Protein AF-A0A1V5N3Y5-F1 (afdb_monomer)

Sequence (173 aa):
MPNHFHLLVYVHTLEHPHQMTQDETNPKPAQSHQQSRTTTYFTDSNNGVVVSRTTTLNKSIGILLTSYTRAINIQENSSGSLFRPHTKAICLTQHQGITPSFFDTQSGTVLYQSLPEKEYPQVCFNYIHNNPLNAGMVNHPSEWPYSSYNEFTAKGGFKLSNIQKAKEFGLEV

Structure (mmCIF, N/CA/C/O backbone):
data_AF-A0A1V5N3Y5-F1
#
_entry.id   AF-A0A1V5N3Y5-F1
#
loop_
_atom_site.group_PDB
_atom_site.id
_atom_site.type_symbol
_atom_site.label_atom_id
_atom_site.label_alt_id
_atom_site.label_comp_id
_atom_site.label_asym_id
_atom_site.label_entity_id
_atom_site.label_seq_id
_atom_site.pdbx_PDB_ins_code
_atom_site.Cartn_x
_atom_site.Cartn_y
_atom_site.Cartn_z
_atom_site.occupancy
_atom_site.B_iso_or_equiv
_atom_site.auth_seq_id
_atom_site.auth_comp_id
_atom_site.auth_asym_id
_atom_site.auth_atom_id
_atom_site.pdbx_PDB_model_num
ATOM 1 N N . MET A 1 1 ? -13.994 -10.334 -6.468 1.00 44.53 1 MET A N 1
ATOM 2 C CA . MET A 1 1 ? -13.097 -10.143 -5.303 1.00 44.53 1 MET A CA 1
ATOM 3 C C . MET A 1 1 ? -13.855 -9.441 -4.182 1.00 44.53 1 MET A C 1
ATOM 5 O O . MET A 1 1 ? -14.733 -8.653 -4.508 1.00 44.53 1 MET A O 1
ATOM 9 N N . PRO A 1 2 ? -13.569 -9.697 -2.890 1.00 53.34 2 PRO A N 1
ATOM 10 C CA . PRO A 1 2 ? -14.074 -8.824 -1.831 1.00 53.34 2 PRO A CA 1
ATOM 11 C C . PRO A 1 2 ? -13.523 -7.400 -2.022 1.00 53.34 2 PRO A C 1
ATOM 13 O O . PRO A 1 2 ? -12.393 -7.245 -2.484 1.00 53.34 2 PRO A O 1
ATOM 16 N N . ASN A 1 3 ? -14.301 -6.374 -1.667 1.00 68.56 3 ASN A N 1
ATOM 17 C CA . ASN A 1 3 ? -13.830 -4.985 -1.646 1.00 68.56 3 ASN A CA 1
ATOM 18 C C . ASN A 1 3 ? -12.625 -4.869 -0.700 1.00 68.56 3 ASN A C 1
ATOM 20 O O . ASN A 1 3 ? -12.742 -5.157 0.490 1.00 68.56 3 ASN A O 1
ATOM 24 N N . HIS A 1 4 ? -11.467 -4.488 -1.232 1.00 73.06 4 HIS A N 1
ATOM 25 C CA . HIS A 1 4 ? -10.252 -4.240 -0.460 1.00 73.06 4 HIS A CA 1
ATOM 26 C C . HIS A 1 4 ? -9.431 -3.136 -1.131 1.00 73.06 4 HIS A C 1
ATOM 28 O O . HIS A 1 4 ? -9.550 -2.912 -2.334 1.00 73.06 4 HIS A O 1
ATOM 34 N N . PHE A 1 5 ? -8.621 -2.435 -0.342 1.00 84.69 5 PHE A N 1
ATOM 35 C CA . PHE A 1 5 ? -7.690 -1.415 -0.816 1.00 84.69 5 PHE A CA 1
ATOM 36 C C . PHE A 1 5 ? -6.252 -1.870 -0.580 1.00 84.69 5 PHE A C 1
ATOM 38 O O . PHE A 1 5 ? -5.989 -2.726 0.267 1.00 84.69 5 PHE A O 1
ATOM 45 N N . HIS A 1 6 ? -5.322 -1.263 -1.308 1.00 88.62 6 HIS A N 1
ATOM 46 C CA . HIS A 1 6 ? -3.895 -1.512 -1.160 1.00 88.62 6 HIS A CA 1
ATOM 47 C C . HIS A 1 6 ? -3.168 -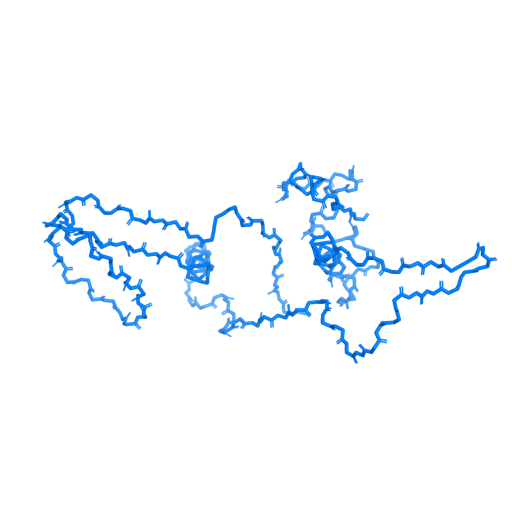0.207 -0.910 1.00 88.62 6 HIS A C 1
ATOM 49 O O . HIS A 1 6 ? -3.496 0.812 -1.510 1.00 88.62 6 HIS A O 1
ATOM 55 N N . LEU A 1 7 ? -2.170 -0.264 -0.036 1.00 90.75 7 LEU A N 1
ATOM 56 C CA . LEU A 1 7 ? -1.303 0.857 0.280 1.00 90.75 7 LEU A CA 1
ATOM 57 C C . LEU A 1 7 ? 0.140 0.374 0.205 1.00 90.75 7 LEU A C 1
ATOM 59 O O . LEU A 1 7 ? 0.471 -0.669 0.769 1.00 90.75 7 LEU A O 1
ATOM 63 N N . LEU A 1 8 ? 0.993 1.158 -0.448 1.00 91.62 8 LEU A N 1
ATOM 64 C CA . LEU A 1 8 ? 2.437 1.046 -0.304 1.00 91.62 8 LEU A CA 1
ATOM 65 C C . LEU A 1 8 ? 2.890 2.151 0.649 1.00 91.62 8 LEU A C 1
ATOM 67 O O . LEU A 1 8 ? 2.716 3.334 0.360 1.00 91.62 8 LEU A O 1
ATOM 71 N N . VAL A 1 9 ? 3.419 1.769 1.811 1.00 90.44 9 VAL A N 1
ATOM 72 C CA . VAL A 1 9 ? 3.757 2.708 2.886 1.00 90.44 9 VAL A CA 1
ATOM 73 C C . VAL A 1 9 ? 5.265 2.747 3.073 1.00 90.44 9 VAL A C 1
ATOM 75 O O . VAL A 1 9 ? 5.887 1.727 3.353 1.00 90.44 9 VAL A O 1
ATOM 78 N N . TYR A 1 10 ? 5.842 3.942 2.965 1.00 87.75 10 TYR A N 1
ATOM 79 C CA . TYR A 1 10 ? 7.213 4.196 3.390 1.00 87.75 10 TYR A CA 1
ATOM 80 C C . TYR A 1 10 ? 7.237 4.484 4.895 1.00 87.75 10 TYR A C 1
ATOM 82 O O . TYR A 1 10 ? 6.557 5.395 5.372 1.00 87.75 10 TYR A O 1
ATOM 90 N N . VAL A 1 11 ? 8.022 3.710 5.643 1.00 83.62 11 VAL A N 1
ATOM 91 C CA . VAL A 1 11 ? 8.183 3.876 7.090 1.00 83.62 11 VAL A CA 1
ATOM 92 C C . VAL A 1 11 ? 9.492 4.614 7.356 1.00 83.62 11 VAL A C 1
ATOM 94 O O . VAL A 1 11 ? 10.567 4.056 7.175 1.00 83.62 11 VAL A O 1
ATOM 97 N N . HIS A 1 12 ? 9.396 5.873 7.786 1.00 79.06 12 HIS A N 1
ATOM 98 C CA . HIS A 1 12 ? 10.567 6.702 8.101 1.00 79.06 12 HIS A CA 1
ATOM 99 C C . HIS A 1 12 ? 11.224 6.312 9.436 1.00 79.06 12 HIS A C 1
ATOM 101 O O . HIS A 1 12 ? 12.443 6.301 9.555 1.00 79.06 12 HIS A O 1
ATOM 107 N N . THR A 1 13 ? 10.416 5.980 10.449 1.00 74.62 13 THR A N 1
ATOM 108 C CA . THR A 1 13 ? 10.878 5.580 11.788 1.00 74.62 13 THR A CA 1
ATOM 109 C C . THR A 1 13 ? 10.108 4.358 12.265 1.00 74.62 13 THR A C 1
ATOM 111 O O . THR A 1 13 ? 8.877 4.360 12.208 1.00 74.62 13 THR A O 1
ATOM 114 N N . LEU A 1 14 ? 10.811 3.348 12.775 1.00 66.88 14 LEU A N 1
ATOM 115 C CA . LEU A 1 14 ? 10.193 2.127 13.307 1.00 66.88 14 LEU A CA 1
ATOM 116 C C . LEU A 1 14 ? 9.631 2.314 14.720 1.00 66.88 14 LEU A C 1
ATOM 118 O O . LEU A 1 14 ? 8.648 1.670 15.080 1.00 66.88 14 LEU A O 1
ATOM 122 N N . GLU A 1 15 ? 10.223 3.223 15.493 1.00 67.44 15 GLU A N 1
ATOM 123 C CA . GLU A 1 15 ? 9.826 3.515 16.864 1.00 67.44 15 GLU A CA 1
ATOM 124 C C . GLU A 1 15 ? 9.707 5.027 17.053 1.00 67.44 15 GLU A C 1
ATOM 126 O O . GLU A 1 15 ? 10.576 5.792 16.636 1.00 67.44 15 GLU A O 1
ATOM 131 N N . HIS A 1 16 ? 8.609 5.457 17.673 1.00 61.19 16 HIS A N 1
ATOM 132 C CA . HIS A 1 16 ? 8.440 6.823 18.154 1.00 61.19 16 HIS A CA 1
ATOM 133 C C . HIS A 1 16 ? 8.406 6.780 19.685 1.00 61.19 16 HIS A C 1
ATOM 135 O O . HIS A 1 16 ? 7.454 6.219 20.243 1.00 61.19 16 HIS A O 1
ATOM 141 N N . PRO A 1 17 ? 9.419 7.329 20.379 1.00 58.78 17 PRO A N 1
ATOM 142 C CA . PRO A 1 17 ? 9.385 7.422 21.828 1.00 58.78 17 PRO A CA 1
ATOM 143 C C . PRO A 1 17 ? 8.309 8.432 22.224 1.00 58.78 17 PRO A C 1
ATOM 145 O O . PRO A 1 17 ? 8.430 9.628 21.964 1.00 58.78 17 PRO A O 1
ATOM 148 N N . HIS A 1 18 ? 7.237 7.960 22.858 1.00 58.22 18 HIS A N 1
ATOM 149 C CA . HIS A 1 18 ? 6.282 8.864 23.479 1.00 58.22 18 HIS A CA 1
ATOM 150 C C . HIS A 1 18 ? 6.851 9.303 24.828 1.00 58.22 18 HIS A C 1
ATOM 152 O O . HIS A 1 18 ? 6.821 8.548 25.800 1.00 58.22 18 HIS A O 1
ATOM 158 N N . GLN A 1 19 ? 7.386 10.522 24.886 1.00 48.81 19 GLN A N 1
ATOM 159 C CA . GLN A 1 19 ? 7.712 11.156 26.159 1.00 48.81 19 GLN A CA 1
ATOM 160 C C . GLN A 1 19 ? 6.403 11.598 26.816 1.00 48.81 19 GLN A C 1
ATOM 162 O O . GLN A 1 19 ? 5.607 12.309 26.200 1.00 48.81 19 GLN A O 1
ATOM 167 N N . MET A 1 20 ? 6.154 11.128 28.036 1.00 49.12 20 MET A N 1
ATOM 168 C CA . MET A 1 20 ? 5.075 11.646 28.871 1.00 49.12 20 MET A CA 1
ATOM 169 C C . MET A 1 20 ? 5.643 12.829 29.656 1.00 49.12 20 MET A C 1
ATOM 171 O O . MET A 1 20 ? 6.599 12.663 30.412 1.00 49.12 20 MET A O 1
ATOM 175 N N . THR A 1 21 ? 5.086 14.024 29.474 1.00 43.06 21 THR A N 1
ATOM 176 C CA . THR A 1 21 ? 5.293 15.126 30.420 1.00 43.06 21 THR A CA 1
ATOM 177 C C . THR A 1 21 ? 4.617 14.765 31.748 1.00 43.06 21 THR A C 1
ATOM 179 O O . THR A 1 21 ? 3.607 14.062 31.765 1.00 43.06 21 THR A O 1
ATOM 182 N N . GLN A 1 22 ? 5.192 15.204 32.872 1.00 46.66 22 GLN A N 1
ATOM 183 C CA . GLN A 1 22 ? 4.874 14.760 34.243 1.00 46.66 22 GLN A CA 1
ATOM 184 C C . GLN A 1 22 ? 3.424 15.013 34.737 1.00 46.66 22 GLN A C 1
ATOM 186 O O . GLN A 1 22 ? 3.108 14.690 35.881 1.00 46.66 22 GLN A O 1
ATOM 191 N N . ASP A 1 23 ? 2.518 15.511 33.894 1.00 39.09 23 ASP A N 1
ATOM 192 C CA . ASP A 1 23 ? 1.137 15.848 34.269 1.00 39.09 23 ASP A CA 1
ATOM 193 C C . ASP A 1 23 ? 0.139 14.671 34.204 1.00 39.09 23 ASP A C 1
ATOM 195 O O . ASP A 1 23 ? -0.982 14.786 34.696 1.00 39.09 23 ASP A O 1
ATOM 199 N N . GLU A 1 24 ? 0.519 13.498 33.678 1.00 48.56 24 GLU A N 1
ATOM 200 C CA . GLU A 1 24 ? -0.337 12.290 33.696 1.00 48.56 24 GLU A CA 1
ATOM 201 C C . GLU A 1 24 ? -0.175 11.424 34.969 1.00 48.56 24 GLU A C 1
ATOM 203 O O . GLU A 1 24 ? -0.444 10.222 34.962 1.00 48.56 24 GLU A O 1
ATOM 208 N N . THR A 1 25 ? 0.252 12.002 36.095 1.00 42.78 25 THR A N 1
ATOM 209 C CA . THR A 1 25 ? 0.435 11.271 37.369 1.00 42.78 25 THR A CA 1
ATOM 210 C C . THR A 1 25 ? -0.866 10.935 38.107 1.00 42.78 25 THR A C 1
ATOM 212 O O . THR A 1 25 ? -0.816 10.289 39.152 1.00 42.78 25 THR A O 1
ATOM 215 N N . ASN A 1 26 ? -2.040 11.277 37.561 1.00 39.16 26 ASN A N 1
ATOM 216 C CA . ASN A 1 26 ? -3.326 10.895 38.148 1.00 39.16 26 ASN A CA 1
ATOM 217 C C . ASN A 1 26 ? -4.091 9.905 37.246 1.00 39.16 26 ASN A C 1
ATOM 219 O O . ASN A 1 26 ? -4.804 10.323 36.327 1.00 39.16 26 ASN A O 1
ATOM 223 N N . PRO A 1 27 ? -3.984 8.582 37.481 1.00 40.56 27 PRO A N 1
ATOM 224 C CA . PRO A 1 27 ? -4.727 7.603 36.707 1.00 40.56 27 PRO A CA 1
ATOM 225 C C . PRO A 1 27 ? -6.208 7.657 37.102 1.00 40.56 27 PRO A C 1
ATOM 227 O O . PRO A 1 27 ? -6.625 7.079 38.103 1.00 40.56 27 PRO A O 1
ATOM 230 N N . LYS A 1 28 ? -7.045 8.308 36.285 1.00 32.16 28 LYS A N 1
ATOM 231 C CA . LYS A 1 28 ? -8.479 7.981 36.274 1.00 32.16 28 LYS A CA 1
ATOM 232 C C . LYS A 1 28 ? -8.620 6.543 35.756 1.00 32.16 28 LYS A C 1
ATOM 234 O O . LYS A 1 28 ? -7.987 6.216 34.747 1.00 32.16 28 LYS A O 1
ATOM 239 N N . PRO A 1 29 ? -9.420 5.672 36.396 1.00 31.75 29 PRO A N 1
ATOM 240 C CA . PRO A 1 29 ? -9.569 4.290 35.966 1.00 31.75 29 PRO A CA 1
ATOM 241 C C . PRO A 1 29 ? -10.344 4.258 34.646 1.00 31.75 29 PRO A C 1
ATOM 243 O O . PRO A 1 29 ? -11.571 4.221 34.615 1.00 31.75 29 PRO A O 1
ATOM 246 N N . ALA A 1 30 ? -9.620 4.291 33.530 1.00 34.44 30 ALA A N 1
ATOM 247 C CA . ALA A 1 30 ? -10.182 3.996 32.226 1.00 34.44 30 ALA A CA 1
ATOM 248 C C . ALA A 1 30 ? -10.409 2.483 32.151 1.00 34.44 30 ALA A C 1
ATOM 250 O O . ALA A 1 30 ? -9.499 1.714 31.836 1.00 34.44 30 ALA A O 1
ATOM 251 N N . GLN A 1 31 ? -11.633 2.060 32.468 1.00 39.47 31 GLN A N 1
ATOM 252 C CA . GLN A 1 31 ? -12.142 0.740 32.121 1.00 39.47 31 GLN A CA 1
ATOM 253 C C . GLN A 1 31 ? -12.048 0.580 30.600 1.00 39.47 31 GLN A C 1
ATOM 255 O O . GLN A 1 31 ? -12.890 1.058 29.849 1.00 39.47 31 GLN A O 1
ATOM 260 N N . SER A 1 32 ? -10.986 -0.059 30.123 1.00 37.44 32 SER A N 1
ATOM 261 C CA . SER A 1 32 ? -10.917 -0.518 28.744 1.00 37.44 32 SER A CA 1
ATOM 262 C C . SER A 1 32 ? -10.183 -1.848 28.710 1.00 37.44 32 SER A C 1
ATOM 264 O O . SER A 1 32 ? -9.127 -2.017 29.318 1.00 37.44 32 SER A O 1
ATOM 266 N N . HIS A 1 33 ? -10.839 -2.815 28.075 1.00 37.53 33 HIS A N 1
ATOM 267 C CA . HIS A 1 33 ? -10.422 -4.200 27.969 1.00 37.53 33 HIS A CA 1
ATOM 268 C C . HIS A 1 33 ? -8.955 -4.364 27.565 1.00 37.53 33 HIS A C 1
ATOM 270 O O . HIS A 1 33 ? -8.426 -3.663 26.702 1.00 37.53 33 HIS A O 1
ATOM 276 N N . GLN A 1 34 ? -8.339 -5.347 28.215 1.00 46.94 34 GLN A N 1
ATOM 277 C CA . GLN A 1 34 ? -6.971 -5.805 28.040 1.00 46.94 34 GLN A CA 1
ATOM 278 C C . GLN A 1 34 ? -6.628 -6.016 26.559 1.00 46.94 34 GLN A C 1
ATOM 280 O O . GLN A 1 34 ? -7.101 -6.956 25.928 1.00 46.94 34 GLN A O 1
ATOM 285 N N . GLN A 1 35 ? -5.749 -5.175 26.018 1.00 45.47 35 GLN A 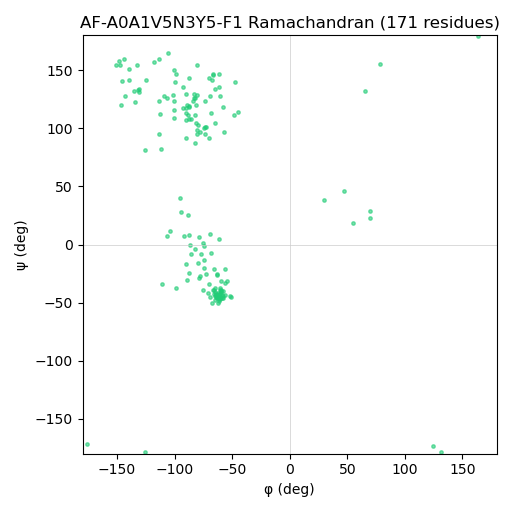N 1
ATOM 286 C CA . GLN A 1 35 ? -4.880 -5.551 24.905 1.00 45.47 35 GLN A CA 1
ATOM 287 C C . GLN A 1 35 ? -3.470 -5.055 25.217 1.00 45.47 35 GLN A C 1
ATOM 289 O O . GLN A 1 35 ? -3.259 -3.872 25.493 1.00 45.47 35 GLN A O 1
ATOM 294 N N . SER A 1 36 ? -2.539 -6.005 25.233 1.00 44.47 36 SER A N 1
ATOM 295 C CA . SER A 1 36 ? -1.169 -5.914 25.732 1.00 44.47 36 SER A CA 1
ATOM 296 C C . SER A 1 36 ? -0.448 -4.640 25.285 1.00 44.47 36 SER A C 1
ATOM 298 O O . SER A 1 36 ? -0.188 -4.430 24.102 1.00 44.47 36 SER A O 1
ATOM 300 N N . ARG A 1 37 ? -0.127 -3.782 26.257 1.00 52.81 37 ARG A N 1
ATOM 301 C CA . ARG A 1 37 ? 0.775 -2.638 26.104 1.00 52.81 37 ARG A CA 1
ATOM 302 C C . ARG A 1 37 ? 2.192 -3.127 26.402 1.00 52.81 37 ARG A C 1
ATOM 304 O O . ARG A 1 37 ? 2.436 -3.600 27.507 1.00 52.81 37 ARG A O 1
ATOM 311 N N . THR A 1 38 ? 3.115 -3.029 25.450 1.00 43.38 38 THR A N 1
ATOM 312 C CA . THR A 1 38 ? 4.548 -3.217 25.720 1.00 43.38 38 THR A CA 1
ATOM 313 C C . THR A 1 38 ? 5.083 -1.952 26.375 1.00 43.38 38 THR A C 1
ATOM 315 O O . THR A 1 38 ? 5.363 -0.960 25.709 1.00 43.38 38 THR A O 1
ATOM 318 N N . THR A 1 39 ? 5.149 -1.971 27.703 1.00 46.81 39 THR A N 1
ATOM 319 C CA . THR A 1 39 ? 5.864 -0.969 28.494 1.00 46.81 39 THR A CA 1
ATOM 320 C C . THR A 1 39 ? 7.302 -1.447 28.635 1.00 46.81 39 THR A C 1
ATOM 322 O O . THR A 1 39 ? 7.540 -2.456 29.298 1.00 46.81 39 THR A O 1
ATOM 325 N N . THR A 1 40 ? 8.254 -0.756 28.012 1.00 47.50 40 THR A N 1
ATOM 326 C CA . THR A 1 40 ? 9.678 -1.049 28.211 1.00 47.50 40 THR A CA 1
ATOM 327 C C . THR A 1 40 ? 10.198 -0.151 29.325 1.00 47.50 40 THR A C 1
ATOM 329 O O . THR A 1 40 ? 10.150 1.074 29.217 1.00 47.50 40 THR A O 1
ATOM 332 N N . TYR A 1 41 ? 10.656 -0.758 30.416 1.00 47.31 41 TYR A N 1
ATOM 333 C CA . TYR A 1 41 ? 11.264 -0.041 31.531 1.00 47.31 41 TYR A CA 1
ATOM 334 C C . TYR A 1 41 ? 12.757 0.130 31.255 1.00 47.31 41 TYR A C 1
ATOM 336 O O . TYR A 1 41 ? 13.479 -0.858 31.146 1.00 47.31 41 TYR A O 1
ATOM 344 N N . PHE A 1 42 ? 13.216 1.376 31.163 1.00 46.94 42 PHE A N 1
ATOM 345 C CA . PHE A 1 42 ? 14.637 1.704 31.195 1.00 46.94 42 PHE A CA 1
ATOM 346 C C . PHE A 1 42 ? 14.945 2.345 32.549 1.00 46.94 42 PHE A C 1
ATOM 348 O O . PHE A 1 42 ? 14.274 3.292 32.959 1.00 46.94 42 PHE A O 1
ATOM 355 N N . THR A 1 43 ? 15.928 1.805 33.266 1.00 40.03 43 THR A N 1
ATOM 356 C CA . THR A 1 43 ? 16.472 2.422 34.479 1.00 40.03 43 THR A CA 1
ATOM 357 C C . THR A 1 43 ? 17.623 3.330 34.073 1.00 40.03 43 THR A C 1
ATOM 359 O O . THR A 1 43 ? 18.682 2.832 33.693 1.00 40.03 43 THR A O 1
ATOM 362 N N . ASP A 1 44 ? 17.415 4.641 34.128 1.00 42.06 44 ASP A N 1
ATOM 363 C CA . ASP A 1 44 ? 18.507 5.607 34.025 1.00 42.06 44 ASP A CA 1
ATOM 364 C C . ASP A 1 44 ? 19.094 5.858 35.425 1.00 42.06 44 ASP A C 1
ATOM 366 O O . ASP A 1 44 ? 18.361 5.884 36.418 1.00 42.06 44 ASP A O 1
ATOM 370 N N . SER A 1 45 ? 20.412 6.033 35.522 1.00 49.69 45 SER A N 1
ATOM 371 C CA . SER A 1 45 ? 21.175 6.110 36.784 1.00 49.69 45 SER A CA 1
ATOM 372 C C . SER A 1 45 ? 20.916 7.386 37.605 1.00 49.69 45 SER A C 1
ATOM 374 O O . SER A 1 45 ? 21.589 7.624 38.603 1.00 49.69 45 SER A O 1
ATOM 376 N N . ASN A 1 46 ? 19.922 8.195 37.227 1.00 52.50 46 ASN A N 1
ATOM 377 C CA . ASN A 1 46 ? 19.498 9.409 37.919 1.00 52.50 46 ASN A CA 1
ATOM 378 C C . ASN A 1 46 ? 17.994 9.357 38.238 1.00 52.50 46 ASN A C 1
ATOM 380 O O . ASN A 1 46 ? 17.175 9.910 37.517 1.00 52.50 46 ASN A O 1
ATOM 384 N N . ASN A 1 47 ? 17.649 8.660 39.323 1.00 52.34 47 ASN A N 1
ATOM 385 C CA . ASN A 1 47 ? 16.440 8.759 40.162 1.00 52.34 47 ASN A CA 1
ATOM 386 C C . ASN A 1 47 ? 15.086 9.218 39.549 1.00 52.34 47 ASN A C 1
ATOM 388 O O . ASN A 1 47 ? 14.297 9.883 40.221 1.00 52.34 47 ASN A O 1
ATOM 392 N N . GLY A 1 48 ? 14.763 8.815 38.319 1.00 52.25 48 GLY A N 1
ATOM 393 C CA . GLY A 1 48 ? 13.455 9.021 37.697 1.00 52.25 48 GLY A CA 1
ATOM 394 C C . GLY A 1 48 ? 13.101 7.863 36.768 1.00 52.25 48 GLY A C 1
ATOM 395 O O . GLY A 1 48 ? 13.818 7.585 35.812 1.00 52.25 48 GLY A O 1
ATOM 396 N N . VAL A 1 49 ? 11.990 7.170 37.037 1.00 51.41 49 VAL A N 1
ATOM 397 C CA . VAL A 1 49 ? 11.473 6.120 36.145 1.00 51.41 49 VAL A CA 1
ATOM 398 C C . VAL A 1 49 ? 10.847 6.792 34.923 1.00 51.41 49 VAL A C 1
ATOM 400 O O . VAL A 1 49 ? 9.715 7.273 34.980 1.00 51.41 49 VAL A O 1
ATOM 403 N N . VAL A 1 50 ? 11.578 6.837 33.810 1.00 52.88 50 VAL A N 1
ATOM 404 C CA . VAL A 1 50 ? 11.049 7.316 32.528 1.00 52.88 50 VAL A CA 1
ATOM 405 C C . VAL A 1 50 ? 10.271 6.178 31.870 1.00 52.88 50 VAL A C 1
ATOM 407 O O . VAL A 1 50 ? 10.841 5.221 31.347 1.00 52.88 50 VAL A O 1
ATOM 410 N N . VAL A 1 51 ? 8.939 6.265 31.904 1.00 54.78 51 VAL A N 1
ATOM 411 C CA . VAL A 1 51 ? 8.060 5.311 31.216 1.00 54.78 51 VAL A CA 1
ATOM 412 C C . VAL A 1 51 ? 7.982 5.689 29.737 1.00 54.78 51 VAL A C 1
ATOM 414 O O . VAL A 1 51 ? 7.215 6.565 29.346 1.00 54.78 51 VAL A O 1
ATOM 417 N N . SER A 1 52 ? 8.770 5.012 28.904 1.00 57.84 52 SER A N 1
ATOM 418 C CA . SER A 1 52 ? 8.669 5.102 27.446 1.00 57.84 52 SER A CA 1
ATOM 419 C C . SER A 1 52 ? 7.548 4.182 26.954 1.00 57.84 52 SER A C 1
ATOM 421 O O . SER A 1 52 ? 7.640 2.95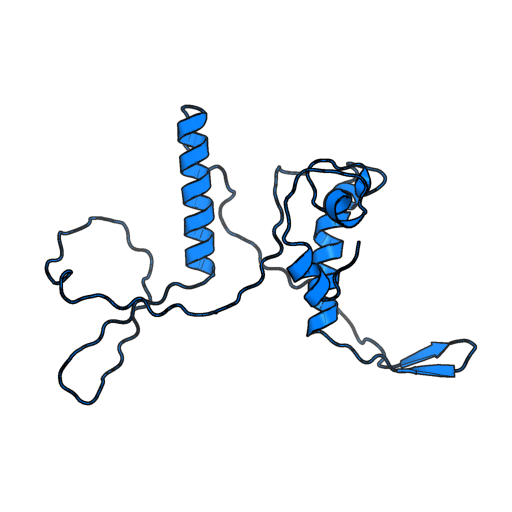6 27.052 1.00 57.84 52 SER A O 1
ATOM 423 N N . ARG A 1 53 ? 6.454 4.761 26.440 1.00 65.38 53 ARG A N 1
ATOM 424 C CA . ARG A 1 53 ? 5.422 3.995 25.722 1.00 65.38 53 ARG A CA 1
ATOM 425 C C . ARG A 1 53 ? 5.792 3.960 24.242 1.00 65.38 53 ARG A C 1
ATOM 427 O O . ARG A 1 53 ? 5.733 4.991 23.576 1.00 65.38 53 ARG A O 1
ATOM 434 N N . THR A 1 54 ? 6.133 2.787 23.713 1.00 68.62 54 THR A N 1
ATOM 435 C CA . THR A 1 54 ? 6.359 2.609 22.273 1.00 68.62 54 THR A CA 1
ATOM 436 C C . THR A 1 54 ? 5.073 2.148 21.591 1.00 68.62 54 THR A C 1
ATOM 438 O O . THR A 1 54 ? 4.338 1.289 22.087 1.00 68.62 54 THR A O 1
ATOM 441 N N . THR A 1 55 ? 4.757 2.747 20.444 1.00 76.31 55 THR A N 1
ATOM 442 C CA . THR A 1 55 ? 3.671 2.278 19.576 1.00 76.31 55 THR A CA 1
ATOM 443 C C . THR A 1 55 ? 4.275 1.472 18.436 1.00 76.31 55 THR A C 1
ATOM 445 O O . THR A 1 55 ? 5.149 1.952 17.723 1.00 76.31 55 THR A O 1
ATOM 448 N N . THR A 1 56 ? 3.843 0.220 18.281 1.00 84.69 56 THR A N 1
ATOM 449 C CA . THR A 1 56 ? 4.307 -0.636 17.183 1.00 84.69 56 THR A CA 1
ATOM 450 C C . THR A 1 56 ? 3.555 -0.310 15.895 1.00 84.69 56 THR A C 1
ATOM 452 O O . THR A 1 56 ? 2.394 0.106 15.937 1.00 84.69 56 THR A O 1
ATOM 455 N N . LEU A 1 57 ? 4.166 -0.580 14.737 1.00 83.25 57 LEU A N 1
ATOM 456 C CA . LEU A 1 57 ? 3.516 -0.413 13.430 1.00 83.25 57 LEU A CA 1
ATOM 457 C C . LEU A 1 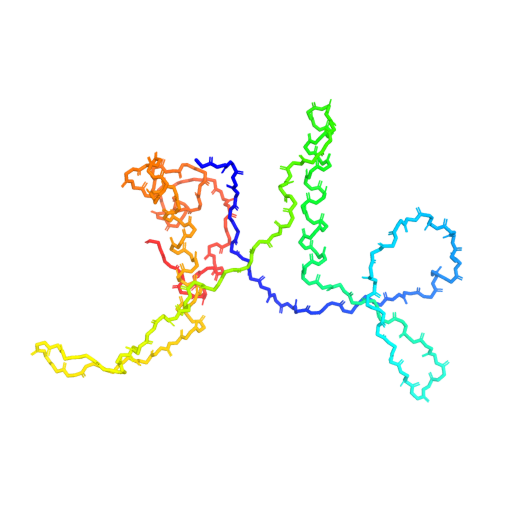57 ? 2.157 -1.131 13.362 1.00 83.25 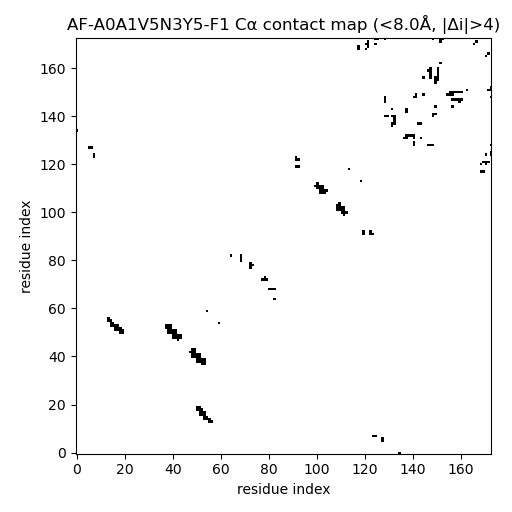57 LEU A C 1
ATOM 459 O O . LEU A 1 57 ? 1.166 -0.546 12.935 1.00 83.25 57 LEU A O 1
ATOM 463 N N . ASN A 1 58 ? 2.083 -2.370 13.858 1.00 85.88 58 ASN A N 1
ATOM 464 C CA . ASN A 1 58 ? 0.840 -3.145 13.894 1.00 85.88 58 ASN A CA 1
ATOM 465 C C . ASN A 1 58 ? -0.252 -2.455 14.722 1.00 85.88 58 ASN A C 1
ATOM 467 O O . ASN A 1 58 ? -1.420 -2.447 14.326 1.00 85.88 58 ASN A O 1
ATOM 471 N N . LYS A 1 59 ? 0.112 -1.840 15.856 1.00 85.75 59 LYS A N 1
ATOM 472 C CA . LYS A 1 59 ? -0.841 -1.077 16.669 1.00 85.75 59 LYS A CA 1
ATOM 473 C C . LYS A 1 59 ? -1.333 0.158 15.919 1.00 85.75 59 LYS A C 1
ATOM 475 O O . LYS A 1 59 ? -2.535 0.417 15.931 1.00 85.75 59 LYS A O 1
ATOM 480 N N . SER A 1 60 ? -0.437 0.871 15.244 1.00 88.06 60 SER A N 1
ATOM 481 C CA . SER A 1 60 ? -0.773 2.046 14.434 1.00 88.06 60 SER A CA 1
ATOM 482 C C . SER A 1 60 ? -1.701 1.696 13.267 1.00 88.06 60 SER A C 1
ATOM 484 O O . SER A 1 60 ? -2.696 2.386 13.056 1.00 88.06 60 SER A O 1
ATOM 486 N N . ILE A 1 61 ? -1.461 0.573 12.579 1.00 87.88 61 ILE A N 1
ATOM 487 C CA . ILE A 1 61 ? -2.370 0.044 11.548 1.00 87.88 61 ILE A CA 1
ATOM 488 C C . ILE A 1 61 ? -3.746 -0.264 12.154 1.00 87.88 61 ILE A C 1
ATOM 490 O O . ILE A 1 61 ? -4.768 0.134 11.600 1.00 87.88 61 ILE A O 1
ATOM 494 N N . GLY A 1 62 ? -3.797 -0.912 13.321 1.00 90.00 62 GLY A N 1
ATOM 495 C CA . GLY A 1 62 ? -5.060 -1.191 14.011 1.00 90.00 62 GLY A CA 1
ATOM 496 C C . GLY A 1 62 ? -5.845 0.078 14.371 1.00 90.00 62 GLY A C 1
ATOM 497 O O . GLY A 1 62 ? -7.067 0.118 14.210 1.00 90.00 62 GLY A O 1
ATOM 498 N N . ILE A 1 63 ? -5.150 1.132 14.811 1.00 91.06 63 ILE A N 1
ATOM 499 C CA . ILE A 1 63 ? -5.754 2.445 15.082 1.00 91.06 63 ILE A CA 1
ATOM 500 C C . ILE A 1 63 ? -6.328 3.046 13.794 1.00 91.06 63 ILE A C 1
ATOM 502 O O . ILE A 1 63 ? -7.480 3.473 13.811 1.00 91.06 63 ILE A O 1
ATOM 506 N N . LEU A 1 64 ? -5.576 3.017 12.688 1.00 91.62 64 LEU A N 1
ATOM 507 C CA . LEU A 1 64 ? -6.008 3.524 11.380 1.00 91.62 64 LEU A CA 1
ATOM 508 C C . LEU A 1 64 ? -7.273 2.818 10.867 1.00 91.62 64 LEU A C 1
ATOM 510 O O . LEU A 1 64 ? -8.220 3.470 10.436 1.00 91.62 64 LEU A O 1
ATOM 514 N N . LEU A 1 65 ? -7.327 1.488 10.948 1.00 92.38 65 LEU A N 1
ATOM 515 C CA . LEU A 1 65 ? -8.503 0.724 10.513 1.00 92.38 65 LEU A CA 1
ATOM 516 C C . LEU A 1 65 ? -9.730 1.016 11.391 1.00 92.38 65 LEU A C 1
ATOM 518 O O . LEU A 1 65 ? -10.853 1.142 10.895 1.00 92.38 65 LEU A O 1
ATOM 522 N N . THR A 1 66 ? -9.522 1.156 12.701 1.00 92.88 66 THR A N 1
ATOM 523 C CA . THR A 1 66 ? -10.608 1.429 13.654 1.00 92.88 66 THR A CA 1
ATOM 524 C C . THR A 1 66 ? 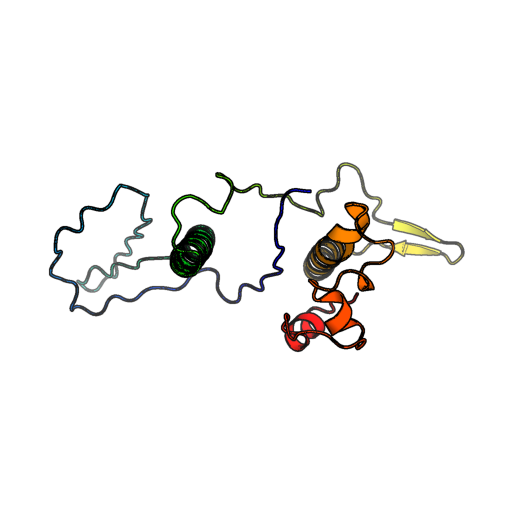-11.150 2.847 13.493 1.00 92.88 66 THR A C 1
ATOM 526 O O . THR A 1 66 ? -12.366 3.045 13.530 1.00 92.88 66 THR A O 1
ATOM 529 N N . SER A 1 67 ? -10.274 3.838 13.300 1.00 95.56 67 SER A N 1
ATOM 530 C CA . SER A 1 67 ? -10.684 5.228 13.086 1.00 95.56 67 SER A CA 1
ATOM 531 C C . SER A 1 67 ? -11.471 5.376 11.787 1.00 95.56 67 SER A C 1
ATOM 533 O O . SER A 1 67 ? -12.535 5.993 11.798 1.00 95.56 67 SER A O 1
ATOM 535 N N . TYR A 1 68 ? -11.019 4.731 10.709 1.00 94.31 68 TYR A N 1
ATOM 536 C CA . TYR A 1 68 ? -11.741 4.694 9.440 1.00 94.31 68 TYR A CA 1
ATOM 537 C C . TYR A 1 68 ? -13.118 4.030 9.576 1.00 94.31 68 TYR A C 1
ATOM 539 O O . TYR A 1 68 ? -14.124 4.613 9.182 1.00 94.31 68 TYR A O 1
ATOM 547 N N . THR A 1 69 ? -13.188 2.854 10.214 1.00 95.25 69 THR A N 1
ATOM 548 C CA . THR A 1 69 ? -14.465 2.155 10.464 1.00 95.25 69 THR A CA 1
ATOM 549 C C . THR A 1 69 ? -15.441 3.040 11.238 1.00 95.25 69 THR A C 1
ATOM 551 O O . THR A 1 69 ? -16.614 3.127 10.887 1.00 95.25 69 THR A O 1
ATOM 554 N N . ARG A 1 70 ? -14.960 3.740 12.275 1.00 97.06 70 ARG A N 1
ATOM 555 C CA . ARG A 1 70 ? -15.785 4.668 13.057 1.00 97.06 70 ARG A CA 1
ATOM 556 C C . ARG A 1 70 ? -16.319 5.811 12.195 1.00 97.06 70 ARG A C 1
ATOM 558 O O . ARG A 1 70 ? -17.500 6.118 12.299 1.00 97.06 70 ARG A O 1
ATOM 565 N N . ALA A 1 71 ? -15.469 6.430 11.377 1.00 97.62 71 ALA A N 1
ATOM 566 C CA . ALA A 1 71 ? -15.867 7.544 10.521 1.00 97.62 71 ALA A CA 1
ATOM 567 C C . ALA A 1 71 ? -16.967 7.134 9.527 1.00 97.62 71 ALA A C 1
ATOM 569 O O . ALA A 1 71 ? -17.979 7.821 9.432 1.00 97.62 71 ALA A O 1
ATOM 570 N N . ILE A 1 72 ? -16.811 5.983 8.865 1.00 96.38 72 ILE A N 1
ATOM 571 C CA . ILE A 1 72 ? -17.811 5.456 7.925 1.00 96.38 72 ILE A CA 1
ATOM 572 C C . ILE A 1 72 ? -19.118 5.095 8.634 1.00 96.38 72 ILE A C 1
ATOM 574 O O . ILE A 1 72 ? -20.188 5.470 8.168 1.00 96.38 72 ILE A O 1
ATOM 578 N N . ASN A 1 73 ? -19.054 4.428 9.788 1.00 97.50 73 ASN A N 1
ATOM 579 C CA . ASN A 1 73 ? -20.259 4.093 10.547 1.00 97.50 73 ASN A CA 1
ATOM 580 C C . ASN A 1 73 ? -21.042 5.351 10.961 1.00 97.50 73 ASN A C 1
ATOM 582 O O . ASN A 1 73 ? -22.265 5.356 10.880 1.00 97.50 73 ASN A O 1
ATOM 586 N N . ILE A 1 74 ? -20.350 6.427 11.355 1.00 97.81 74 ILE A N 1
ATOM 587 C CA . ILE A 1 74 ? -20.988 7.717 11.659 1.00 97.81 74 ILE A CA 1
ATOM 588 C C . ILE A 1 74 ? -21.620 8.323 10.400 1.00 97.81 74 ILE A C 1
ATOM 590 O O . ILE A 1 74 ? -22.774 8.739 10.452 1.00 97.81 74 ILE A O 1
ATOM 594 N N . GLN A 1 75 ? -20.883 8.364 9.285 1.00 98.06 75 GLN A N 1
ATOM 595 C CA . GLN A 1 75 ? -21.356 8.930 8.016 1.00 98.06 75 GLN A CA 1
ATOM 596 C C . GLN A 1 75 ? -22.629 8.234 7.516 1.00 98.06 75 GLN A C 1
ATOM 598 O O . GLN A 1 75 ? -23.579 8.898 7.115 1.00 98.06 75 GLN A O 1
ATOM 603 N N . GLU A 1 76 ? -22.652 6.905 7.580 1.00 97.50 76 GLU A N 1
ATOM 604 C CA . GLU A 1 76 ? -23.741 6.071 7.062 1.00 97.50 76 GLU A CA 1
ATOM 605 C C . GLU A 1 76 ? -24.821 5.767 8.117 1.00 97.50 76 GLU A C 1
ATOM 607 O O . GLU A 1 76 ? -25.695 4.935 7.881 1.00 97.50 76 GLU A O 1
ATOM 612 N N . ASN A 1 77 ? -24.753 6.395 9.300 1.00 97.31 77 ASN A N 1
ATOM 613 C CA . ASN A 1 77 ? -25.634 6.132 10.445 1.00 97.31 77 ASN A CA 1
ATOM 614 C C . ASN A 1 77 ? -25.802 4.624 10.749 1.00 97.31 77 ASN A C 1
ATOM 616 O O . ASN A 1 77 ? -26.909 4.113 10.933 1.00 97.31 77 ASN A O 1
ATOM 620 N N . SER A 1 78 ? -24.688 3.893 10.762 1.00 97.00 78 SER A N 1
ATOM 621 C CA . SER A 1 78 ? -24.646 2.442 10.935 1.00 97.00 78 SER A CA 1
ATOM 622 C C . SER A 1 78 ? -23.731 2.022 12.091 1.00 97.00 78 SER A C 1
ATOM 624 O O . SER A 1 78 ? -23.165 2.842 12.816 1.00 97.00 78 SER A O 1
ATOM 626 N N . SER A 1 79 ? -23.604 0.713 12.309 1.00 95.69 79 SER A N 1
ATOM 627 C CA . SER A 1 79 ? -22.701 0.141 13.308 1.00 95.69 79 SER A CA 1
ATOM 628 C C . SER A 1 79 ? -22.182 -1.221 12.852 1.00 95.69 79 SER A C 1
ATOM 630 O O . SER A 1 79 ? -22.807 -1.890 12.031 1.00 95.69 79 SER A O 1
ATOM 632 N N . GLY A 1 80 ? -21.042 -1.644 13.399 1.00 94.38 80 GLY A N 1
ATOM 633 C CA . GLY A 1 80 ? -20.439 -2.946 13.111 1.00 94.38 80 GLY A CA 1
ATOM 634 C C . GLY A 1 80 ? -18.996 -2.854 12.618 1.00 94.38 80 GLY A C 1
ATOM 635 O O . GLY A 1 80 ? -18.377 -1.788 12.638 1.00 94.38 80 GLY A O 1
ATOM 636 N N . SER A 1 81 ? -18.451 -4.004 12.211 1.00 92.31 81 SER A N 1
ATOM 637 C CA . SER A 1 81 ? -17.098 -4.112 11.656 1.00 92.31 81 SER A CA 1
ATOM 638 C C . SER A 1 81 ? -17.122 -3.937 10.144 1.00 92.31 81 SER A C 1
ATOM 640 O O . SER A 1 81 ? -17.860 -4.640 9.457 1.00 92.31 81 SER A O 1
ATOM 642 N N . LEU A 1 82 ? -16.263 -3.059 9.626 1.00 91.88 82 LEU A N 1
ATOM 643 C CA . LEU A 1 82 ? -16.072 -2.882 8.185 1.00 91.88 82 LEU A CA 1
ATOM 644 C C . LEU A 1 82 ? -14.992 -3.818 7.620 1.00 91.88 82 LEU A C 1
ATOM 646 O O . LEU A 1 82 ? -15.062 -4.247 6.470 1.00 91.88 82 LEU A O 1
ATOM 650 N N . PHE A 1 83 ? -13.995 -4.161 8.438 1.00 90.81 83 PHE A N 1
ATOM 651 C CA . PHE A 1 83 ? -12.868 -5.003 8.043 1.00 90.81 83 PHE A CA 1
ATOM 652 C C . PHE A 1 83 ? -13.045 -6.445 8.512 1.00 90.81 83 PHE A C 1
ATOM 654 O O . PHE A 1 83 ? -13.647 -6.717 9.555 1.00 90.81 83 PHE A O 1
ATOM 661 N N . ARG A 1 84 ? -12.483 -7.384 7.743 1.00 87.62 84 ARG A N 1
ATOM 662 C CA . ARG A 1 84 ? -12.405 -8.787 8.158 1.00 87.62 84 ARG A CA 1
ATOM 663 C C . ARG A 1 84 ? -11.453 -8.927 9.353 1.00 87.62 84 ARG A C 1
ATOM 665 O O . ARG A 1 84 ? -10.419 -8.257 9.376 1.00 87.62 84 ARG A O 1
ATOM 672 N N . PRO A 1 85 ? -11.771 -9.797 10.326 1.00 82.50 85 PRO A N 1
ATOM 673 C CA . PRO A 1 85 ? -10.864 -10.082 11.425 1.00 82.50 85 PRO A CA 1
ATOM 674 C C . PRO A 1 85 ? -9.608 -10.796 10.908 1.00 82.50 85 PRO A C 1
ATOM 676 O O . PRO A 1 85 ? -9.693 -11.625 10.003 1.00 82.50 85 PRO A O 1
ATOM 679 N N . HIS A 1 86 ? -8.474 -10.500 11.546 1.00 81.88 86 HIS A N 1
ATOM 680 C CA . HIS A 1 86 ? -7.128 -10.999 11.233 1.00 81.88 86 HIS A CA 1
ATOM 681 C C . HIS A 1 86 ? -6.563 -10.544 9.874 1.00 81.88 86 HIS A C 1
ATOM 683 O O . HIS A 1 86 ? -7.194 -10.649 8.825 1.00 81.88 86 HIS A O 1
ATOM 689 N N . THR A 1 87 ? -5.316 -10.071 9.887 1.00 81.00 87 THR A N 1
ATOM 690 C CA . THR A 1 87 ? -4.554 -9.723 8.682 1.00 81.00 87 THR A CA 1
ATOM 691 C C . THR A 1 87 ? -3.605 -10.858 8.307 1.00 81.00 87 THR A C 1
ATOM 693 O O . THR A 1 87 ? -3.092 -11.572 9.168 1.00 81.00 87 THR A O 1
ATOM 696 N N . LYS A 1 88 ? -3.371 -11.038 7.004 1.00 83.44 88 LYS A N 1
ATOM 697 C CA . LYS A 1 88 ? -2.348 -11.953 6.484 1.00 83.44 88 LYS A CA 1
ATOM 698 C C . LYS A 1 88 ? -1.111 -11.147 6.104 1.00 83.44 88 LYS A C 1
ATOM 700 O O . LYS A 1 88 ? -1.247 -10.074 5.522 1.00 83.44 88 LYS A O 1
ATOM 705 N N . ALA A 1 89 ? 0.068 -11.681 6.399 1.00 84.75 89 ALA A N 1
ATOM 706 C CA . ALA A 1 89 ? 1.341 -11.154 5.921 1.00 84.75 89 ALA A CA 1
ATOM 707 C C . ALA A 1 89 ? 1.906 -12.125 4.879 1.00 84.75 89 ALA A C 1
ATOM 709 O O . ALA A 1 89 ? 1.968 -13.327 5.131 1.00 84.75 89 ALA A O 1
ATOM 710 N N . ILE A 1 90 ? 2.267 -11.609 3.705 1.00 83.38 90 ILE A N 1
ATOM 711 C CA . ILE A 1 90 ? 2.781 -12.397 2.580 1.00 83.38 90 ILE A CA 1
ATOM 712 C C . ILE A 1 90 ? 4.059 -11.722 2.085 1.00 83.38 90 ILE A C 1
ATOM 714 O O . ILE A 1 90 ? 4.068 -10.511 1.870 1.00 83.38 90 ILE A O 1
ATOM 718 N N . CYS A 1 91 ? 5.123 -12.506 1.905 1.00 82.69 91 CYS A N 1
ATOM 719 C CA . CYS A 1 91 ? 6.353 -12.061 1.255 1.00 82.69 91 CYS A CA 1
ATOM 720 C C . CYS A 1 91 ? 6.253 -12.341 -0.249 1.00 82.69 91 CYS A C 1
ATOM 722 O O . CYS A 1 91 ? 6.138 -13.498 -0.649 1.00 82.69 91 CYS A O 1
ATOM 724 N N . LEU A 1 92 ? 6.284 -11.296 -1.080 1.00 81.62 92 LEU A N 1
ATOM 725 C CA . LEU A 1 92 ? 6.112 -11.436 -2.534 1.00 81.62 92 LEU A CA 1
ATOM 726 C C . LEU A 1 92 ? 7.376 -11.906 -3.274 1.00 81.62 92 LEU A C 1
ATOM 728 O O . LEU A 1 92 ? 7.276 -12.352 -4.411 1.00 81.62 92 LEU A O 1
ATOM 732 N N . THR A 1 93 ? 8.551 -11.837 -2.646 1.00 77.69 93 THR A N 1
ATOM 733 C CA . THR A 1 93 ? 9.836 -12.273 -3.229 1.00 77.69 93 THR A CA 1
ATOM 734 C C . THR A 1 93 ? 10.328 -13.600 -2.677 1.00 77.69 93 THR A C 1
ATOM 736 O O . THR A 1 93 ? 11.475 -13.981 -2.898 1.00 77.69 93 THR A O 1
ATOM 739 N N . GLN A 1 94 ? 9.489 -14.334 -1.946 1.00 74.25 94 GLN A N 1
ATOM 740 C CA . GLN A 1 94 ? 9.878 -15.648 -1.462 1.00 74.25 94 GLN A CA 1
ATOM 741 C C . GLN A 1 94 ? 10.089 -16.602 -2.650 1.00 74.25 94 GLN A C 1
ATOM 743 O O . GLN A 1 94 ? 9.132 -17.082 -3.254 1.00 74.25 94 GLN A O 1
ATOM 748 N N . HIS A 1 95 ? 11.350 -16.892 -2.978 1.00 67.56 95 HIS A N 1
ATOM 749 C CA . HIS A 1 95 ? 11.702 -17.876 -3.997 1.00 67.56 95 HIS A CA 1
ATOM 750 C C . HIS A 1 95 ? 11.357 -19.288 -3.501 1.00 67.56 95 HIS A C 1
ATOM 752 O O . HIS A 1 95 ? 11.773 -19.695 -2.418 1.00 67.56 95 HIS A O 1
ATOM 758 N N . GLN A 1 96 ? 10.604 -20.050 -4.296 1.00 63.56 96 GLN A N 1
ATOM 759 C CA . GLN A 1 96 ? 10.246 -21.446 -4.000 1.00 63.56 96 GLN A CA 1
ATOM 760 C C . GLN A 1 96 ? 11.207 -22.457 -4.659 1.00 63.56 96 GLN A C 1
ATOM 762 O O . GLN A 1 96 ? 10.815 -23.577 -4.974 1.00 63.56 96 GLN A O 1
ATOM 767 N N . GLY A 1 97 ? 12.468 -22.079 -4.897 1.00 68.88 97 GLY A N 1
ATOM 768 C CA . GLY A 1 97 ? 13.440 -22.927 -5.589 1.00 68.88 97 GLY A CA 1
ATOM 769 C C . GLY A 1 97 ? 14.844 -22.326 -5.662 1.00 68.88 97 GLY A C 1
ATOM 770 O O . GLY A 1 97 ? 15.129 -21.309 -5.031 1.00 68.88 97 GLY A O 1
ATOM 771 N N . ILE A 1 98 ? 15.721 -22.974 -6.434 1.00 67.75 98 ILE A N 1
ATOM 772 C CA . ILE A 1 98 ? 17.091 -22.513 -6.690 1.00 67.75 98 ILE A CA 1
ATOM 773 C C . ILE A 1 98 ? 17.053 -21.529 -7.866 1.00 67.75 98 ILE A C 1
ATOM 775 O O . ILE A 1 98 ? 16.852 -21.943 -9.006 1.00 67.75 98 ILE A O 1
ATOM 779 N N . THR A 1 99 ? 17.241 -20.237 -7.595 1.00 66.00 99 THR A N 1
ATOM 780 C CA . THR A 1 99 ? 17.436 -19.218 -8.639 1.00 66.00 99 THR A CA 1
ATOM 781 C C . THR A 1 99 ? 18.905 -19.239 -9.081 1.00 66.00 99 THR A C 1
ATOM 783 O O . THR A 1 99 ? 19.777 -19.025 -8.235 1.00 66.00 99 THR A O 1
ATOM 786 N N . PRO A 1 100 ? 19.222 -19.493 -10.365 1.00 65.19 100 PRO A N 1
ATOM 787 C CA . PRO A 1 100 ? 20.591 -19.397 -10.862 1.00 65.19 100 PRO A CA 1
ATOM 788 C C . PRO A 1 100 ? 21.124 -17.968 -10.704 1.00 65.19 100 PRO A C 1
ATOM 790 O O . PRO A 1 100 ? 20.439 -17.005 -11.037 1.00 65.19 100 PRO A O 1
ATOM 793 N N . SER A 1 101 ? 22.360 -17.818 -10.226 1.00 67.75 101 SER A N 1
ATOM 794 C CA . SER A 1 101 ? 23.031 -16.514 -10.102 1.00 67.75 101 SER A CA 1
ATOM 795 C C . SER A 1 101 ? 23.509 -15.945 -11.444 1.00 67.75 101 SER A C 1
ATOM 797 O O . SER A 1 101 ? 24.066 -14.848 -11.483 1.00 67.75 101 SER A O 1
ATOM 799 N N . PHE A 1 102 ? 23.303 -16.671 -12.543 1.00 78.06 102 PHE A N 1
ATOM 800 C CA . PHE A 1 102 ? 23.653 -16.259 -13.893 1.00 78.06 102 PHE A CA 1
ATOM 801 C C . PHE A 1 102 ? 22.713 -16.883 -14.929 1.00 78.06 102 PHE A C 1
ATOM 803 O O . PHE A 1 102 ? 22.152 -17.955 -14.701 1.00 78.06 102 PHE A O 1
ATOM 810 N N . PHE A 1 103 ? 22.565 -16.225 -16.077 1.00 73.19 103 PHE A N 1
ATOM 811 C CA . PHE A 1 103 ? 21.903 -16.783 -17.254 1.00 73.19 103 PHE A CA 1
ATOM 812 C C . PHE A 1 103 ? 22.654 -16.394 -18.524 1.00 73.19 103 PHE A C 1
ATOM 814 O O . PHE A 1 103 ? 23.164 -15.278 -18.658 1.00 73.19 103 PHE A O 1
ATOM 821 N N . ASP A 1 104 ? 22.722 -17.335 -19.460 1.00 78.12 104 ASP A N 1
ATOM 822 C CA . ASP A 1 104 ? 23.385 -17.124 -20.737 1.00 78.12 104 ASP A CA 1
ATOM 823 C C . ASP A 1 104 ? 22.442 -16.410 -21.702 1.00 78.12 104 ASP A C 1
ATOM 825 O O . ASP A 1 104 ? 21.314 -16.836 -21.958 1.00 78.12 104 ASP A O 1
ATOM 829 N N . THR A 1 105 ? 22.917 -15.297 -22.245 1.00 81.25 105 THR A N 1
ATOM 830 C CA . THR A 1 105 ? 22.276 -14.580 -23.345 1.00 81.25 105 THR A CA 1
ATOM 831 C C . THR A 1 105 ? 23.072 -14.817 -24.626 1.00 81.25 105 THR A C 1
ATOM 833 O O . THR A 1 105 ? 24.233 -15.226 -24.579 1.00 81.25 105 THR A O 1
ATOM 836 N N . GLN A 1 106 ? 22.485 -14.514 -25.789 1.00 80.00 106 GLN A N 1
ATOM 837 C CA . GLN A 1 106 ? 23.195 -14.609 -27.077 1.00 80.00 106 GLN A CA 1
ATOM 838 C C . GLN A 1 106 ? 24.493 -13.778 -27.120 1.00 80.00 106 GLN A C 1
ATOM 840 O O . GLN A 1 106 ? 25.375 -14.074 -27.921 1.00 80.00 106 GLN A O 1
ATOM 845 N N . SER A 1 107 ? 24.623 -12.775 -26.246 1.00 80.62 107 SER A N 1
ATOM 846 C CA . SER A 1 107 ? 25.762 -11.854 -26.183 1.00 80.62 107 SER A CA 1
ATOM 847 C C . SER A 1 107 ? 26.689 -12.096 -24.982 1.00 80.62 107 SER A C 1
ATOM 849 O O . SER A 1 107 ? 27.591 -11.293 -24.751 1.00 80.62 107 SER A O 1
ATOM 851 N N . GLY A 1 108 ? 26.487 -13.174 -24.212 1.00 82.44 108 GLY A N 1
ATOM 852 C CA . GLY A 1 108 ? 27.326 -13.543 -23.065 1.00 82.44 108 GLY A CA 1
ATOM 853 C C . GLY A 1 108 ? 26.544 -13.874 -21.791 1.00 82.44 108 GLY A C 1
ATOM 854 O O . GLY A 1 108 ? 25.312 -13.853 -21.767 1.00 82.44 108 GLY A O 1
ATOM 855 N N . THR A 1 109 ? 27.272 -14.183 -20.720 1.00 81.06 109 THR A N 1
ATOM 856 C CA . THR A 1 109 ? 26.705 -14.527 -19.410 1.00 81.06 109 THR A CA 1
ATOM 857 C C . THR A 1 109 ? 26.374 -13.263 -18.619 1.00 81.06 109 THR A C 1
ATOM 859 O O . THR A 1 109 ? 27.237 -12.412 -18.399 1.00 81.06 109 THR A O 1
ATOM 862 N N . VAL A 1 110 ? 25.128 -13.146 -18.162 1.00 75.44 110 VAL A N 1
ATOM 863 C CA . VAL A 1 110 ? 24.676 -12.053 -17.293 1.00 75.44 110 VAL A CA 1
ATOM 864 C C . VAL A 1 110 ? 24.618 -12.561 -15.857 1.00 75.44 110 VAL A C 1
ATOM 866 O O . VAL A 1 110 ? 24.014 -13.598 -15.591 1.00 75.44 110 VAL A O 1
ATOM 869 N N . LEU A 1 111 ? 25.245 -11.833 -14.931 1.00 74.44 111 LEU A N 1
ATOM 870 C CA . LEU A 1 111 ? 25.177 -12.106 -13.494 1.00 74.44 111 LEU A CA 1
ATOM 871 C C . LEU A 1 111 ? 23.906 -11.479 -12.906 1.00 74.44 111 LEU A C 1
ATOM 873 O O . LEU A 1 111 ? 23.654 -10.288 -13.095 1.00 74.44 111 LEU A O 1
ATOM 877 N N . TYR A 1 112 ? 23.127 -12.261 -12.160 1.00 67.38 112 TYR A N 1
ATOM 878 C CA . TYR A 1 112 ? 21.989 -11.758 -11.394 1.00 67.38 112 TYR A CA 1
ATOM 879 C C . TYR A 1 112 ? 22.494 -11.154 -10.082 1.00 67.38 112 TYR A C 1
ATOM 881 O O . TYR A 1 112 ? 22.707 -11.857 -9.094 1.00 67.38 112 TYR A O 1
ATOM 889 N N . GLN A 1 113 ? 22.708 -9.840 -10.065 1.00 69.06 113 GLN A N 1
ATOM 890 C CA . GLN A 1 113 ? 22.926 -9.111 -8.821 1.00 69.06 113 GLN A CA 1
ATOM 891 C C . GLN A 1 113 ? 21.575 -8.631 -8.298 1.00 69.06 113 GLN A C 1
ATOM 893 O O . GLN A 1 113 ? 21.126 -7.542 -8.648 1.00 69.06 113 GLN A O 1
ATOM 898 N N . SER A 1 114 ? 20.934 -9.445 -7.455 1.00 65.88 114 SER A N 1
ATOM 899 C CA . SER A 1 114 ? 19.710 -9.016 -6.783 1.00 65.88 114 SER A CA 1
ATOM 900 C C . SER A 1 114 ? 20.009 -7.798 -5.916 1.00 65.88 114 SER A C 1
ATOM 902 O O . SER A 1 114 ? 20.906 -7.859 -5.068 1.00 65.88 114 SER A O 1
ATOM 904 N N . LEU A 1 115 ? 19.239 -6.726 -6.071 1.00 71.00 115 LEU A N 1
ATOM 905 C CA . LEU A 1 115 ? 19.199 -5.604 -5.128 1.00 71.00 115 LEU A CA 1
ATOM 906 C C . LEU A 1 115 ? 17.827 -5.620 -4.446 1.00 71.00 115 LEU A C 1
ATOM 908 O O . LEU A 1 115 ? 16.934 -4.878 -4.864 1.00 71.00 115 LEU A O 1
ATOM 912 N N . PRO A 1 116 ? 17.629 -6.445 -3.394 1.00 69.75 116 PRO A N 1
ATOM 913 C CA . PRO A 1 116 ? 16.314 -6.656 -2.787 1.00 69.75 116 PRO A CA 1
ATOM 914 C C . PRO A 1 116 ? 15.642 -5.361 -2.325 1.00 69.75 116 PRO A C 1
ATOM 916 O O . PRO A 1 116 ? 14.426 -5.230 -2.414 1.00 69.75 116 PRO A O 1
ATOM 919 N N . GLU A 1 117 ? 16.432 -4.382 -1.880 1.00 68.44 117 GLU A N 1
ATOM 920 C CA . GLU A 1 117 ? 15.949 -3.067 -1.441 1.00 68.44 117 GLU A CA 1
ATOM 921 C C . GLU A 1 117 ? 15.279 -2.258 -2.559 1.00 68.44 117 GLU A C 1
ATOM 923 O O . GLU A 1 117 ? 14.415 -1.434 -2.276 1.00 68.44 117 GLU A O 1
ATOM 928 N N . LYS A 1 118 ? 15.647 -2.501 -3.822 1.00 70.88 118 LYS A N 1
ATOM 929 C CA . LYS A 1 118 ? 15.042 -1.862 -5.002 1.00 70.88 118 LYS A CA 1
ATOM 930 C C . LYS A 1 118 ? 14.005 -2.762 -5.667 1.00 70.88 118 LYS A C 1
ATOM 932 O O . LYS A 1 118 ? 12.954 -2.292 -6.091 1.00 70.88 118 LYS A O 1
ATOM 937 N N . GLU A 1 119 ? 14.271 -4.064 -5.705 1.00 80.38 119 GLU A N 1
ATOM 938 C CA . GLU A 1 119 ? 13.384 -5.053 -6.318 1.00 80.38 119 GLU A CA 1
ATOM 939 C C . GLU A 1 119 ? 12.091 -5.230 -5.525 1.00 80.38 119 GLU A C 1
ATOM 941 O O . GLU A 1 119 ? 11.010 -5.228 -6.107 1.00 80.38 119 GLU A O 1
ATOM 946 N N . TYR A 1 120 ? 12.165 -5.342 -4.195 1.00 85.62 120 TYR A N 1
ATOM 947 C CA . TYR A 1 120 ? 10.985 -5.631 -3.382 1.00 85.62 120 TYR A CA 1
ATOM 948 C C . TYR A 1 120 ? 9.921 -4.524 -3.449 1.00 85.62 120 TYR A C 1
ATOM 950 O O . TYR A 1 120 ? 8.746 -4.853 -3.657 1.00 85.62 120 TYR A O 1
ATOM 958 N N . PRO A 1 121 ? 10.274 -3.224 -3.347 1.00 89.50 121 PRO A N 1
ATOM 959 C CA . PRO A 1 121 ? 9.316 -2.145 -3.553 1.00 89.50 121 PRO A CA 1
ATOM 960 C C . PRO A 1 121 ? 8.676 -2.171 -4.943 1.00 89.50 121 PRO A C 1
ATOM 962 O O . PRO A 1 121 ? 7.456 -2.049 -5.027 1.00 89.50 121 PRO A O 1
ATOM 965 N N . GLN A 1 122 ? 9.452 -2.403 -6.009 1.00 90.69 122 GLN A N 1
ATOM 966 C CA . GLN A 1 122 ? 8.924 -2.490 -7.374 1.00 90.69 122 GLN A CA 1
ATOM 967 C C . GLN A 1 122 ? 7.989 -3.693 -7.555 1.00 90.69 122 GLN A C 1
ATOM 969 O O . GLN A 1 122 ? 6.925 -3.570 -8.160 1.00 90.69 122 GLN A O 1
ATOM 974 N N . VAL A 1 123 ? 8.331 -4.849 -6.982 1.00 90.12 123 VAL A N 1
ATOM 975 C CA . VAL A 1 123 ? 7.471 -6.042 -6.978 1.00 90.12 123 VAL A CA 1
ATOM 976 C C . VAL A 1 123 ? 6.149 -5.749 -6.267 1.00 90.12 123 VAL A C 1
ATOM 978 O O . VAL A 1 123 ? 5.083 -6.038 -6.812 1.00 90.12 123 VAL A O 1
ATOM 981 N N . CYS A 1 124 ? 6.192 -5.121 -5.086 1.00 91.44 124 CYS A N 1
ATOM 982 C CA . CYS A 1 124 ? 4.986 -4.694 -4.372 1.00 91.44 124 CYS A CA 1
ATOM 983 C C . CYS A 1 124 ? 4.165 -3.691 -5.194 1.00 91.44 124 CYS A C 1
ATOM 985 O O . CYS A 1 124 ? 2.943 -3.801 -5.271 1.00 91.44 124 CYS A O 1
ATOM 987 N N . PHE A 1 125 ? 4.829 -2.729 -5.829 1.00 93.50 125 PHE A N 1
ATOM 988 C CA . PHE A 1 125 ? 4.199 -1.688 -6.632 1.00 93.50 125 PHE A CA 1
ATOM 989 C C . PHE A 1 125 ? 3.479 -2.268 -7.857 1.00 93.50 125 PHE A C 1
ATOM 991 O O . PHE A 1 125 ? 2.310 -1.955 -8.089 1.00 93.50 125 PHE A O 1
ATOM 998 N N . ASN A 1 126 ? 4.121 -3.192 -8.573 1.00 92.69 126 ASN A N 1
ATOM 999 C CA . ASN A 1 126 ? 3.525 -3.926 -9.689 1.00 92.69 126 ASN A CA 1
ATOM 1000 C C . ASN A 1 126 ? 2.359 -4.803 -9.231 1.00 92.69 126 ASN A C 1
ATOM 1002 O O . ASN A 1 126 ? 1.319 -4.837 -9.885 1.00 92.69 126 ASN A O 1
ATOM 1006 N N . TYR A 1 127 ? 2.506 -5.495 -8.098 1.00 92.06 127 TYR A N 1
ATOM 1007 C CA . TYR A 1 127 ? 1.440 -6.320 -7.532 1.00 92.06 127 TYR A CA 1
ATOM 1008 C C . TYR A 1 127 ? 0.176 -5.497 -7.256 1.00 92.06 127 TYR A C 1
ATOM 1010 O O . TYR A 1 127 ? -0.922 -5.902 -7.634 1.00 92.06 127 TYR A O 1
ATOM 1018 N N . ILE A 1 128 ? 0.331 -4.321 -6.639 1.00 93.25 128 ILE A N 1
ATOM 1019 C CA . ILE A 1 128 ? -0.784 -3.424 -6.316 1.00 93.25 128 ILE A CA 1
ATOM 1020 C C . ILE A 1 128 ? -1.497 -2.958 -7.589 1.00 93.25 128 ILE A C 1
ATOM 1022 O O . ILE A 1 128 ? -2.721 -3.067 -7.681 1.00 93.25 128 ILE A O 1
ATOM 1026 N N . HIS A 1 129 ? -0.744 -2.468 -8.574 1.00 93.62 129 HIS A N 1
ATOM 1027 C CA . HIS A 1 129 ? -1.312 -1.916 -9.803 1.00 93.62 129 HIS A CA 1
ATOM 1028 C C . HIS A 1 129 ? -1.947 -2.971 -10.709 1.00 93.62 129 HIS A C 1
ATOM 1030 O O . HIS A 1 129 ? -2.973 -2.699 -11.329 1.00 93.62 129 HIS A O 1
ATOM 1036 N N . ASN A 1 130 ? -1.389 -4.182 -10.748 1.00 93.62 130 ASN A N 1
ATOM 1037 C CA . ASN A 1 130 ? -1.921 -5.278 -11.553 1.00 93.62 130 ASN A CA 1
ATOM 1038 C C . ASN A 1 130 ? -3.071 -6.023 -10.873 1.00 93.62 130 ASN A C 1
ATOM 1040 O O . ASN A 1 130 ? -3.659 -6.908 -11.485 1.00 93.62 130 ASN A O 1
ATOM 1044 N N . ASN A 1 131 ? -3.431 -5.693 -9.631 1.00 91.69 131 ASN A N 1
ATOM 1045 C CA . ASN A 1 131 ? -4.457 -6.448 -8.922 1.00 91.69 131 ASN A CA 1
ATOM 1046 C C . ASN A 1 131 ? -5.838 -6.419 -9.621 1.00 91.69 131 ASN A C 1
ATOM 1048 O O . ASN A 1 131 ? -6.434 -7.484 -9.770 1.00 91.69 131 ASN A O 1
ATOM 1052 N N . PRO A 1 132 ? -6.329 -5.278 -10.155 1.00 92.06 132 PRO A N 1
ATOM 1053 C CA . PRO A 1 132 ? -7.558 -5.252 -10.955 1.00 92.06 132 PRO A CA 1
ATOM 1054 C C . PRO A 1 132 ? -7.484 -6.113 -12.228 1.00 92.06 132 PRO A C 1
ATOM 1056 O O . PRO A 1 132 ? -8.465 -6.763 -12.587 1.00 92.06 132 PRO A O 1
ATOM 1059 N N . LEU A 1 133 ? -6.319 -6.151 -12.886 1.00 92.75 133 LEU A N 1
ATOM 1060 C CA . LEU A 1 133 ? -6.070 -6.985 -14.067 1.00 92.75 133 LEU A CA 1
ATOM 1061 C C . LEU A 1 133 ? -6.087 -8.475 -13.696 1.00 92.75 133 LEU A C 1
ATOM 1063 O O . LEU A 1 133 ? -6.830 -9.257 -14.279 1.00 92.75 133 LEU A O 1
ATOM 1067 N N . ASN A 1 134 ? -5.332 -8.858 -12.665 1.00 91.50 134 ASN A N 1
ATOM 1068 C CA . ASN A 1 134 ? -5.251 -10.232 -12.160 1.00 91.50 134 ASN A CA 1
ATOM 1069 C C . ASN A 1 134 ? -6.595 -10.734 -11.607 1.00 91.50 134 ASN A C 1
ATOM 1071 O O . ASN A 1 134 ? -6.860 -11.934 -11.586 1.00 91.50 134 ASN A O 1
ATOM 1075 N N . ALA A 1 135 ? -7.455 -9.816 -11.167 1.00 90.50 135 ALA A N 1
ATOM 1076 C CA . ALA A 1 135 ? -8.824 -10.091 -10.759 1.00 90.50 135 ALA A CA 1
ATOM 1077 C C . ALA A 1 135 ? -9.796 -10.307 -11.931 1.00 90.50 135 ALA A C 1
ATOM 1079 O O . ALA A 1 135 ? -10.955 -10.644 -11.682 1.00 90.50 135 ALA A O 1
ATOM 1080 N N . GLY A 1 136 ? -9.362 -10.067 -13.173 1.00 92.69 136 GLY A N 1
ATOM 1081 C CA . GLY A 1 136 ? -10.207 -10.097 -14.366 1.00 92.69 136 GLY A CA 1
ATOM 1082 C C . GLY A 1 136 ? -11.217 -8.949 -14.437 1.00 92.69 136 GLY A C 1
ATOM 1083 O O . GLY A 1 136 ? -12.256 -9.098 -15.072 1.00 92.69 136 GLY A O 1
ATOM 1084 N N . MET A 1 137 ? -10.965 -7.829 -13.748 1.00 90.25 137 MET A N 1
ATOM 1085 C CA . MET A 1 137 ? -11.883 -6.679 -13.719 1.00 90.25 137 MET A CA 1
ATOM 1086 C C . MET A 1 137 ? -11.645 -5.699 -14.872 1.00 90.25 137 MET A C 1
ATOM 1088 O O . MET A 1 137 ? -12.551 -4.954 -15.233 1.00 90.25 137 MET A O 1
ATOM 1092 N N . VAL A 1 138 ? -10.431 -5.687 -15.422 1.00 93.81 138 VAL A N 1
ATOM 1093 C CA . VAL A 1 138 ? -9.983 -4.815 -16.516 1.00 93.81 138 VAL A CA 1
ATOM 1094 C C . VAL A 1 138 ? -9.031 -5.581 -17.429 1.00 93.81 138 VAL A C 1
ATOM 1096 O O . VAL A 1 138 ? -8.432 -6.561 -16.990 1.00 93.81 138 VAL A O 1
ATOM 1099 N N . ASN A 1 139 ? -8.850 -5.118 -18.668 1.00 95.12 139 ASN A N 1
ATOM 1100 C CA . ASN A 1 139 ? -7.864 -5.694 -19.594 1.00 95.12 139 ASN A CA 1
ATOM 1101 C C . ASN A 1 139 ? -6.497 -5.011 -19.487 1.00 95.12 139 ASN A C 1
ATOM 1103 O O . ASN A 1 139 ? -5.489 -5.557 -19.933 1.00 95.12 139 ASN A O 1
ATOM 1107 N N . HIS A 1 140 ? -6.454 -3.824 -18.879 1.00 93.75 140 HIS A N 1
ATOM 1108 C CA . HIS A 1 140 ? -5.229 -3.072 -18.647 1.00 93.75 140 HIS A CA 1
ATOM 1109 C C . HIS A 1 140 ? -5.300 -2.303 -17.312 1.00 93.75 140 HIS A C 1
ATOM 1111 O O . HIS A 1 140 ? -6.347 -1.723 -17.016 1.00 93.75 140 HIS A O 1
ATOM 1117 N N . PRO A 1 141 ? -4.215 -2.211 -16.511 1.00 92.25 141 PRO A N 1
ATOM 1118 C CA . PRO A 1 141 ? -4.224 -1.507 -15.220 1.00 92.25 141 PRO A CA 1
ATOM 1119 C C . PRO A 1 141 ? -4.711 -0.052 -15.283 1.00 92.25 141 PRO A C 1
ATOM 1121 O O . PRO A 1 141 ? -5.349 0.430 -14.348 1.00 92.25 141 PRO A O 1
ATOM 1124 N N . SER A 1 142 ? -4.474 0.639 -16.405 1.00 91.69 142 SER A N 1
ATOM 1125 C CA . SER A 1 142 ? -4.948 2.018 -16.619 1.00 91.69 142 SER A CA 1
ATOM 1126 C C . SER A 1 142 ? -6.465 2.167 -16.708 1.00 91.69 142 SER A C 1
ATOM 1128 O O . SER A 1 142 ? -6.984 3.264 -16.531 1.00 91.69 142 SER A O 1
ATOM 1130 N N . GLU A 1 143 ? -7.191 1.094 -17.013 1.00 92.06 143 GLU A N 1
ATOM 1131 C CA . GLU A 1 143 ? -8.655 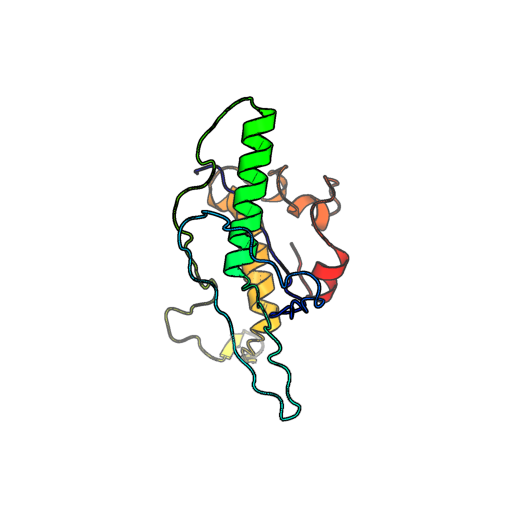1.125 -17.085 1.00 92.06 143 GLU A CA 1
ATOM 1132 C C . GLU A 1 143 ? -9.294 1.168 -15.692 1.00 92.06 143 GLU A C 1
ATOM 1134 O O . GLU A 1 143 ? -10.483 1.451 -15.575 1.00 92.06 143 GLU A O 1
ATOM 1139 N N . TRP A 1 144 ? -8.526 0.910 -14.626 1.00 91.31 144 TRP A N 1
ATOM 1140 C CA . TRP A 1 144 ? -9.029 0.958 -13.260 1.00 91.31 144 TRP A CA 1
ATOM 1141 C C . TRP A 1 144 ? -8.916 2.379 -12.673 1.00 91.31 144 TRP A C 1
ATOM 1143 O O . TRP A 1 144 ? -7.811 2.816 -12.336 1.00 91.31 144 TRP A O 1
ATOM 1153 N N . PRO A 1 145 ? -10.031 3.118 -12.489 1.00 87.69 145 PRO A N 1
ATOM 1154 C CA . PRO A 1 145 ? -9.982 4.529 -12.093 1.00 87.69 145 PRO A CA 1
ATOM 1155 C C . PRO A 1 145 ? -9.604 4.738 -10.621 1.00 87.69 145 PRO A C 1
ATOM 1157 O O . PRO A 1 145 ? -9.165 5.820 -10.241 1.00 87.69 145 PRO A O 1
ATOM 1160 N N . TYR A 1 146 ? -9.758 3.710 -9.782 1.00 88.25 146 TYR A N 1
ATOM 1161 C CA . TYR A 1 146 ? -9.501 3.771 -8.340 1.00 88.25 146 TYR A CA 1
ATOM 1162 C C . TYR A 1 146 ? -8.089 3.285 -7.988 1.00 88.25 146 TYR A C 1
ATOM 1164 O O . TYR A 1 146 ? -7.897 2.538 -7.030 1.00 88.25 146 TYR A O 1
ATOM 1172 N N . SER A 1 147 ? -7.104 3.648 -8.806 1.00 89.94 147 SER A N 1
ATOM 1173 C CA . SER A 1 147 ? -5.699 3.281 -8.631 1.00 89.94 147 SER A CA 1
ATOM 1174 C C . SER A 1 147 ? -4.789 4.456 -8.961 1.00 89.94 147 SER A C 1
ATOM 1176 O O . SER A 1 147 ? -5.109 5.294 -9.803 1.00 89.94 147 SER A O 1
ATOM 1178 N N . SER A 1 148 ? -3.621 4.492 -8.321 1.00 91.62 148 SER A N 1
ATOM 1179 C CA . SER A 1 148 ? -2.560 5.448 -8.635 1.00 91.62 148 SER A CA 1
ATOM 1180 C C . SER A 1 148 ? -1.907 5.213 -10.002 1.00 91.62 148 SER A C 1
ATOM 1182 O O . SER A 1 148 ? -1.144 6.062 -10.442 1.00 91.62 148 SER A O 1
ATOM 1184 N N . TYR A 1 149 ? -2.216 4.124 -10.720 1.00 92.12 149 TYR A N 1
ATOM 1185 C CA . TYR A 1 149 ? -1.594 3.812 -12.019 1.00 92.12 149 TYR A CA 1
ATOM 1186 C C . TYR A 1 149 ? -1.647 4.989 -13.009 1.00 92.12 149 TYR A C 1
ATOM 1188 O O . TYR A 1 149 ? -0.660 5.352 -13.651 1.00 92.12 149 TYR A O 1
ATOM 1196 N N . ASN A 1 150 ? -2.815 5.626 -13.109 1.00 89.44 150 ASN A N 1
ATOM 1197 C CA . ASN A 1 150 ? -3.047 6.731 -14.039 1.00 89.44 150 ASN A CA 1
ATOM 1198 C C . ASN A 1 150 ? -2.341 8.029 -13.617 1.00 89.44 150 ASN A C 1
ATOM 1200 O O . ASN A 1 150 ? -1.975 8.839 -14.469 1.00 89.44 150 ASN A O 1
ATOM 1204 N N . GLU A 1 151 ? -2.081 8.191 -12.317 1.00 89.94 151 GLU A N 1
ATOM 1205 C CA . GLU A 1 151 ? -1.273 9.288 -11.780 1.00 89.94 151 GLU A CA 1
ATOM 1206 C C . GLU A 1 151 ? 0.195 9.159 -12.227 1.00 89.94 151 GLU A C 1
ATOM 1208 O O . GLU A 1 151 ? 0.811 10.153 -12.612 1.00 89.94 151 GLU A O 1
ATOM 1213 N N . PHE A 1 152 ? 0.739 7.937 -12.268 1.00 88.00 152 PHE A N 1
ATOM 1214 C CA . PHE A 1 152 ? 2.119 7.684 -12.700 1.00 88.00 152 PHE A CA 1
ATOM 1215 C C . PHE A 1 152 ? 2.315 7.703 -14.225 1.00 88.00 152 PHE A C 1
ATOM 1217 O O . PHE A 1 152 ? 3.390 8.068 -14.692 1.00 88.00 152 PHE A O 1
ATOM 1224 N N . THR A 1 153 ? 1.282 7.388 -15.012 1.00 84.06 153 THR A N 1
ATOM 1225 C CA . THR A 1 153 ? 1.341 7.425 -16.490 1.00 84.06 153 THR A CA 1
ATOM 1226 C C . THR A 1 153 ? 0.995 8.790 -17.100 1.00 84.06 153 THR A C 1
ATOM 1228 O O . THR A 1 153 ? 0.858 8.900 -18.317 1.00 84.06 153 THR A O 1
ATOM 1231 N N . ALA A 1 154 ? 0.835 9.837 -16.279 1.00 71.19 154 ALA A N 1
ATOM 1232 C CA . ALA A 1 154 ? 0.451 11.191 -16.698 1.00 71.19 154 ALA A CA 1
ATOM 1233 C C . ALA A 1 154 ? -0.857 11.269 -17.517 1.00 71.19 154 ALA A C 1
ATOM 1235 O O . ALA A 1 154 ? -1.132 12.281 -18.160 1.00 71.19 154 ALA A O 1
ATOM 1236 N N . LYS A 1 155 ? -1.706 10.233 -17.455 1.00 64.50 155 LYS A N 1
ATOM 1237 C CA . LYS A 1 155 ? -3.017 10.183 -18.129 1.00 64.50 155 LYS A CA 1
ATOM 1238 C C . LYS A 1 155 ? -4.109 10.969 -17.387 1.00 64.50 155 LYS A C 1
ATOM 1240 O O . LYS A 1 155 ? -5.268 10.943 -17.792 1.00 64.50 155 LYS A O 1
ATOM 1245 N N . GLY A 1 156 ? -3.735 11.699 -16.335 1.00 68.00 156 GLY A N 1
ATOM 1246 C CA . GLY A 1 156 ? -4.661 12.397 -15.449 1.00 68.00 156 GLY A CA 1
ATOM 1247 C C . GLY A 1 156 ? -5.319 11.446 -14.446 1.00 68.00 156 GLY A C 1
ATOM 1248 O O . GLY A 1 156 ? -5.395 10.238 -14.652 1.00 68.00 156 GLY A O 1
ATOM 1249 N N . GLY A 1 157 ? -5.761 11.990 -13.315 1.00 67.56 157 GLY A N 1
ATOM 1250 C CA . GLY A 1 157 ? -6.358 11.215 -12.231 1.00 67.56 157 GLY A CA 1
ATOM 1251 C C . GLY A 1 157 ? -6.398 11.995 -10.921 1.00 67.56 157 GLY A C 1
ATOM 1252 O O . GLY A 1 157 ? -5.952 13.141 -10.846 1.00 67.56 157 GLY A O 1
ATOM 1253 N N . PHE A 1 158 ? -6.942 11.369 -9.880 1.00 75.69 158 PHE A N 1
ATOM 1254 C CA . PHE A 1 158 ? -6.877 11.910 -8.525 1.00 75.69 158 PHE A CA 1
ATOM 1255 C C . PHE A 1 158 ? -5.442 11.836 -7.999 1.00 75.69 158 PHE A C 1
ATOM 1257 O O . PHE A 1 158 ? -4.735 10.863 -8.253 1.00 75.69 158 PHE A O 1
ATOM 1264 N N . LYS A 1 159 ? -5.029 12.846 -7.228 1.00 85.19 159 LYS A N 1
ATOM 1265 C CA . LYS A 1 159 ? -3.754 12.818 -6.508 1.00 85.19 159 LYS A CA 1
ATOM 1266 C C . LYS A 1 159 ? -3.877 11.865 -5.319 1.00 85.19 159 LYS A C 1
ATOM 1268 O O . LYS A 1 159 ? -4.468 12.235 -4.305 1.00 85.19 159 LYS A O 1
ATOM 1273 N N . LEU A 1 160 ? -3.356 10.649 -5.459 1.00 85.88 160 LEU A N 1
ATOM 1274 C CA . LEU A 1 160 ? -3.460 9.586 -4.455 1.00 85.88 160 LEU A CA 1
ATOM 1275 C C . LEU A 1 160 ? -2.111 9.283 -3.802 1.00 85.88 160 LEU A C 1
ATOM 1277 O O . LEU A 1 160 ? -2.066 8.941 -2.621 1.00 85.88 160 LEU A O 1
ATOM 1281 N N . SER A 1 161 ? -1.016 9.403 -4.554 1.00 90.06 161 SER A N 1
ATOM 1282 C CA . SER A 1 161 ? 0.313 8.960 -4.132 1.00 90.06 161 SER A CA 1
ATOM 1283 C C . SER A 1 161 ? 1.326 10.097 -4.029 1.00 90.06 161 SER A C 1
ATOM 1285 O O . SER A 1 161 ? 1.230 11.143 -4.668 1.00 90.06 161 SER A O 1
ATOM 1287 N N . ASN A 1 162 ? 2.371 9.880 -3.228 1.00 91.75 162 ASN A N 1
ATOM 1288 C CA . ASN A 1 162 ? 3.545 10.746 -3.245 1.00 91.75 162 ASN A CA 1
ATOM 1289 C C . ASN A 1 162 ? 4.477 10.329 -4.397 1.00 91.75 162 ASN A C 1
ATOM 1291 O O . ASN A 1 162 ? 5.389 9.525 -4.204 1.00 91.75 162 ASN A O 1
ATOM 1295 N N . ILE A 1 163 ? 4.237 10.881 -5.593 1.00 89.44 163 ILE A N 1
ATOM 1296 C CA . ILE A 1 163 ? 5.007 10.571 -6.813 1.00 89.44 163 ILE A CA 1
ATOM 1297 C C . ILE A 1 163 ? 6.501 10.862 -6.622 1.00 89.44 163 ILE A C 1
ATOM 1299 O O . ILE A 1 163 ? 7.339 10.086 -7.070 1.00 89.44 163 ILE A O 1
ATOM 1303 N N . GLN A 1 164 ? 6.846 11.962 -5.942 1.00 90.06 164 GLN A N 1
ATOM 1304 C CA . GLN A 1 164 ? 8.243 12.338 -5.718 1.00 90.06 164 GLN A CA 1
ATOM 1305 C C . GLN A 1 164 ? 8.973 11.262 -4.911 1.00 90.06 164 GLN A C 1
ATOM 1307 O O . GLN A 1 164 ? 10.039 10.809 -5.316 1.00 90.06 164 GLN A O 1
ATOM 1312 N N . LYS A 1 165 ? 8.359 10.794 -3.818 1.00 91.19 165 LYS A N 1
ATOM 1313 C CA . LYS A 1 165 ? 8.926 9.715 -3.005 1.00 91.19 165 LYS A CA 1
ATOM 1314 C C . LYS A 1 165 ? 9.034 8.417 -3.804 1.00 91.19 165 LYS A C 1
ATOM 1316 O O . LYS A 1 165 ? 10.065 7.768 -3.745 1.00 91.19 165 LYS A O 1
ATOM 1321 N N . ALA A 1 166 ? 8.016 8.057 -4.582 1.00 91.44 166 ALA A N 1
ATOM 1322 C CA . ALA A 1 166 ? 8.066 6.862 -5.424 1.00 91.44 166 ALA A CA 1
ATOM 1323 C C . ALA A 1 166 ? 9.224 6.911 -6.444 1.00 91.44 166 ALA A C 1
ATOM 1325 O O . ALA A 1 166 ? 9.948 5.929 -6.590 1.00 91.44 166 ALA A O 1
ATOM 1326 N N . LYS A 1 167 ? 9.470 8.072 -7.066 1.00 90.12 167 LYS A N 1
ATOM 1327 C CA . LYS A 1 167 ? 10.608 8.287 -7.976 1.00 90.12 167 LYS A CA 1
ATOM 1328 C C . LYS A 1 167 ? 11.966 8.184 -7.284 1.00 90.12 167 LYS A C 1
ATOM 1330 O O . LYS A 1 167 ? 12.892 7.641 -7.872 1.00 90.12 167 LYS A O 1
ATOM 1335 N N . GLU A 1 168 ? 12.097 8.655 -6.042 1.00 90.50 168 GLU A N 1
ATOM 1336 C CA . GLU A 1 168 ? 13.333 8.484 -5.254 1.00 90.50 168 GLU A CA 1
ATOM 1337 C C . GLU A 1 168 ? 13.690 7.002 -5.044 1.00 90.50 168 GLU A C 1
ATOM 1339 O O . GLU A 1 168 ? 14.868 6.655 -4.992 1.00 90.50 168 GLU A O 1
ATOM 1344 N N . PHE A 1 169 ? 12.682 6.128 -4.973 1.00 87.19 169 PHE A N 1
ATOM 1345 C CA . PHE A 1 169 ? 12.854 4.675 -4.895 1.00 87.19 169 PHE A CA 1
ATOM 1346 C C . PHE A 1 169 ? 12.982 3.991 -6.268 1.00 87.19 169 PHE A C 1
ATOM 1348 O O . PHE A 1 169 ? 13.160 2.777 -6.317 1.00 87.19 169 PHE A O 1
ATOM 1355 N N . GLY A 1 170 ? 12.917 4.746 -7.371 1.00 89.44 170 GLY A N 1
ATOM 1356 C CA . GLY A 1 170 ? 12.973 4.208 -8.733 1.00 89.44 170 GLY A CA 1
ATOM 1357 C C . GLY A 1 170 ? 11.733 3.404 -9.130 1.00 89.44 170 GLY A C 1
ATOM 1358 O O . GLY A 1 170 ? 11.859 2.468 -9.910 1.00 89.44 170 GLY A O 1
ATOM 1359 N N . LEU A 1 171 ? 10.565 3.723 -8.557 1.00 91.06 171 LEU A N 1
ATOM 1360 C CA . LEU A 1 171 ? 9.319 3.012 -8.843 1.00 91.06 171 LEU A CA 1
ATOM 1361 C C . LEU A 1 171 ? 8.676 3.484 -10.148 1.00 91.06 171 LEU A C 1
ATOM 1363 O O . LEU A 1 171 ? 8.425 4.680 -10.320 1.00 91.06 171 LEU A O 1
ATOM 1367 N N . GLU A 1 172 ? 8.341 2.532 -11.016 1.00 87.81 172 GLU A N 1
ATOM 1368 C CA . GLU A 1 172 ? 7.757 2.779 -12.341 1.00 87.81 172 GLU A CA 1
ATOM 1369 C C . GLU A 1 172 ? 6.539 1.869 -12.601 1.00 87.81 172 GLU A C 1
ATOM 1371 O O . GLU A 1 172 ? 6.401 0.819 -11.972 1.00 87.81 172 GLU A O 1
ATOM 1376 N N . VAL A 1 173 ? 5.618 2.301 -13.472 1.00 84.62 173 VAL A N 1
ATOM 1377 C CA . VAL A 1 173 ? 4.368 1.594 -13.844 1.00 84.62 173 VAL A CA 1
ATOM 1378 C C . VAL A 1 173 ? 4.349 1.174 -15.306 1.00 84.62 173 VAL A C 1
ATOM 1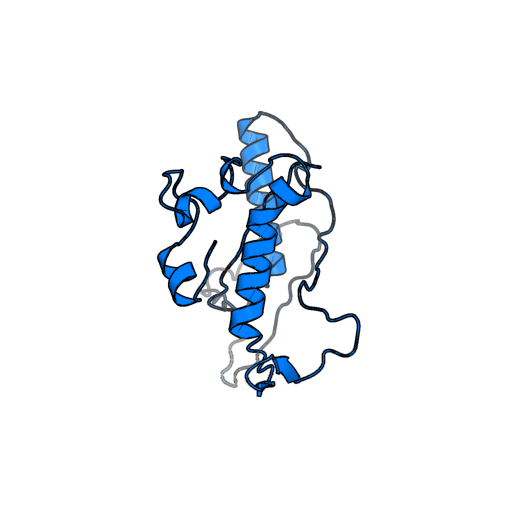380 O O . VAL A 1 173 ? 5.025 1.851 -16.110 1.00 84.62 173 VAL A O 1
#

Mean predicted aligned error: 12.86 Å

Nearest PDB structures (foldseek):
  6nkl-assembly1_C  TM=2.782E-01  e=2.397E+00  Haemophilus influenzae
  2f2e-assembly1_A  TM=1.933E-01  e=3.310E+00  Pseudomonas aeruginosa
  7bw6-assembly1_h  TM=2.136E-01  e=4.875E+00  Human alphaherpesvirus 3
  1xr0-assembly1_B  TM=1.566E-01  e=9.916E+00  Homo sapiens

Radius of gyration: 22.79 Å; Cα contacts (8 Å, |Δi|>4): 129; chains: 1; bounding box: 53×39×67 Å

Foldseek 3Di:
DPDDADDDDDDPDQKDWDFDDPPPPDDDPPPDDDDDFPFDWDDDPPPDTGTTG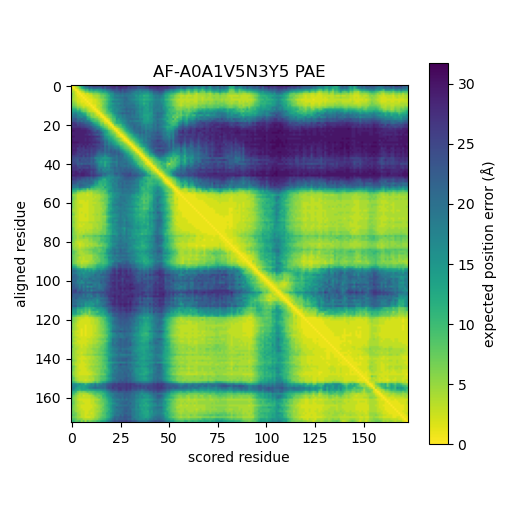IDGPVNVVVVVLVVVQVVVCVVVVHDDHPDDPDDDDDQQPPDPDDDDQWDADPVGIDGDPDPCQLVRSQSSVCCNQCVCVVVVNDVHSCVDQPDCLCVQVVVDHDPDDDVVVCVVSVHHD

pLDDT: mean 76.11, std 18.39, range [31.75, 98.06]

Secondary structure (DSSP, 8-state):
-----------S-S--EEPPPGGG-S------------EEEE--SSS--EEEEEPPHHHHHHHHHHHHHHHHHHHTT--S--SPSS-----TT--SS---SEEEETTEEEE----HHHHHHHHHHHHHHHHHHHTTS-SSGGG-TTSTHHHHTTS-----S-HHHHHHTT---

Solvent-accessible surface area (backbone atoms only — not comparable to full-atom values): 11775 Å² total; per-residue (Å²): 131,82,95,78,87,84,82,89,81,86,77,91,65,81,67,55,82,42,81,72,68,86,82,73,78,68,82,71,88,75,89,66,81,93,70,90,77,67,71,55,84,54,89,57,100,67,96,53,86,56,68,40,47,59,59,48,65,69,58,53,51,52,49,52,55,51,52,52,39,51,53,50,25,60,76,68,76,53,84,82,82,81,70,77,85,82,87,87,86,81,75,92,79,70,72,94,68,88,79,71,61,54,49,82,48,102,90,46,79,44,73,61,79,83,52,62,86,50,48,50,57,41,53,52,51,49,51,60,49,38,42,51,33,77,68,68,75,36,96,43,49,71,73,45,84,94,48,56,54,26,52,76,67,71,72,56,70,70,94,77,69,64,62,69,63,39,50,78,63,68,53,81,134